Protein AF-A0AAV0RR86-F1 (afdb_monomer)

pLDDT: mean 81.02, std 12.97, range [41.09, 94.25]

Foldseek 3Di:
DAEDEPVCQLDPVSCVVQQAQEEEEADPPDDRPCVPRHHYDYHDFPPDPPTDCVVCVVVVVVRQVVQVVVVGGYYYYYNDPDDDD

Radius of gyration: 12.36 Å; Cα contacts (8 Å, |Δi|>4): 119; chains: 1; bounding box: 28×21×34 Å

Organism: NCBI:txid586396

InterPro domains:
  IPR000340 Dual specificity phosphatase, catalytic domain [PF00782] (2-85)
  IPR000387 Tyrosine-specific protein phosphatases domain [PS50056] (54-85)
  IPR020422 Dual specificity protein phosphatase domain [PS50054] (1-85)
  IPR029021 Protein-tyrosine phosphatase-like [G3DSA:3.90.190.10] (1-85)
  IPR029021 Protein-tyrosine phosphatase-like [SSF52799] (2-85)

Solvent-accessible surface area (backbone atoms only — not comparable to full-atom values): 5080 Å² total; per-residue (Å²): 114,43,82,46,46,62,69,50,77,70,29,68,67,60,31,53,75,64,47,37,40,31,40,40,36,48,30,69,90,67,75,77,88,52,68,90,76,34,50,75,45,76,39,72,53,74,98,47,95,85,54,72,62,69,79,49,45,62,56,52,49,53,52,48,51,52,33,47,76,72,77,31,22,32,37,38,31,36,76,59,93,77,75,82,131

Mean predicted aligned error: 6.12 Å

Nearest PDB structures (foldseek):
  4d3q-assembly1_B  TM=9.285E-01  e=9.088E-08  Homo sapiens
  4d3r-assembly1_A  TM=9.193E-01  e=9.713E-08  Homo sapiens
  3s4e-assembly1_A  TM=9.217E-01  e=3.669E-07  Homo sapiens
  2g6z-assembly1_B  TM=8.946E-01  e=5.596E-06  Homo sapiens
  2wgp-assembly1_A  TM=8.918E-01  e=1.018E-05  Homo sapiens

Structure (mmCIF, N/CA/C/O backbone):
data_AF-A0AAV0RR86-F1
#
_entry.id   AF-A0AAV0RR86-F1
#
loop_
_atom_site.group_PDB
_atom_site.id
_atom_site.type_symbol
_atom_site.label_atom_id
_atom_site.label_alt_id
_atom_site.label_comp_id
_atom_site.label_asym_id
_atom_site.label_entity_id
_atom_site.label_seq_id
_atom_site.pdbx_PDB_ins_code
_atom_site.Cartn_x
_atom_site.Cartn_y
_atom_site.Cartn_z
_atom_site.occupancy
_atom_site.B_iso_or_equiv
_atom_site.auth_seq_id
_atom_site.auth_comp_id
_atom_site.auth_asym_id
_atom_site.auth_atom_id
_atom_site.pdbx_PDB_model_num
ATOM 1 N N . MET A 1 1 ? -10.625 4.697 -1.923 1.00 68.88 1 MET A N 1
ATOM 2 C CA . MET A 1 1 ? -9.332 4.530 -2.621 1.00 68.88 1 MET A CA 1
ATOM 3 C C . MET A 1 1 ? -8.851 5.926 -2.915 1.00 68.88 1 MET A C 1
ATOM 5 O O . MET A 1 1 ? -9.646 6.708 -3.419 1.00 68.88 1 MET A O 1
ATOM 9 N N . PHE A 1 2 ? -7.619 6.237 -2.543 1.00 79.06 2 PHE A N 1
ATOM 10 C CA . PHE A 1 2 ? -7.043 7.566 -2.698 1.00 79.06 2 PHE A CA 1
ATOM 11 C C . PHE A 1 2 ? -5.735 7.436 -3.465 1.00 79.06 2 PHE A C 1
ATOM 13 O O . PHE A 1 2 ? -4.954 6.522 -3.194 1.00 79.06 2 PHE A O 1
ATOM 20 N N . LEU A 1 3 ? -5.515 8.336 -4.418 1.00 77.12 3 LEU A N 1
ATOM 21 C CA . LEU A 1 3 ? -4.230 8.494 -5.083 1.00 77.12 3 LEU A CA 1
ATOM 22 C C . LEU A 1 3 ? -3.466 9.588 -4.341 1.00 77.12 3 LEU A C 1
ATOM 24 O O . LEU A 1 3 ? -4.007 10.674 -4.130 1.00 77.12 3 LEU A O 1
ATOM 28 N N . GLY A 1 4 ? -2.242 9.303 -3.910 1.00 74.62 4 GLY A N 1
ATOM 29 C CA . GLY A 1 4 ? -1.443 10.275 -3.170 1.00 74.62 4 GLY A CA 1
ATOM 30 C C . GLY A 1 4 ? 0.025 10.250 -3.547 1.00 74.62 4 GLY A C 1
ATOM 31 O O . GLY A 1 4 ? 0.505 9.352 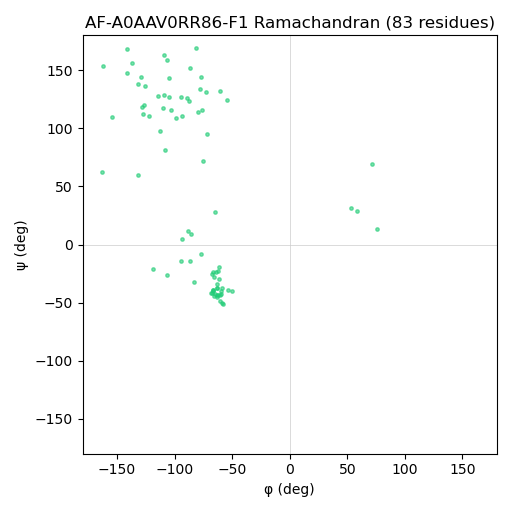-4.233 1.00 74.62 4 GLY A O 1
ATOM 32 N N . SER A 1 5 ? 0.741 11.270 -3.084 1.00 78.31 5 SER A N 1
ATOM 33 C CA . SER A 1 5 ? 2.188 11.364 -3.228 1.00 78.31 5 SER A CA 1
ATOM 34 C C . SER A 1 5 ? 2.909 10.538 -2.162 1.00 78.31 5 SER A C 1
ATOM 36 O O . SER A 1 5 ? 2.325 10.127 -1.154 1.00 78.31 5 SER A O 1
ATOM 38 N N . PHE A 1 6 ? 4.220 10.369 -2.337 1.00 79.75 6 PHE A N 1
ATOM 39 C CA . PHE A 1 6 ? 5.096 9.830 -1.297 1.00 79.75 6 PHE A CA 1
ATOM 40 C C . PHE A 1 6 ? 4.919 10.554 0.052 1.00 79.75 6 PHE A C 1
ATOM 42 O O . PHE A 1 6 ? 4.847 9.908 1.096 1.00 79.75 6 PHE A O 1
ATOM 49 N N . SER A 1 7 ? 4.761 11.882 0.042 1.00 82.69 7 SER A N 1
ATOM 50 C CA . SER A 1 7 ? 4.527 12.675 1.256 1.00 82.69 7 SER A CA 1
ATOM 51 C C . SER A 1 7 ? 3.213 12.315 1.954 1.00 82.69 7 SER A C 1
ATOM 53 O O . SER A 1 7 ? 3.176 12.260 3.180 1.00 82.69 7 SER A O 1
ATOM 55 N N . ALA A 1 8 ? 2.148 12.024 1.198 1.00 82.81 8 ALA A N 1
ATOM 56 C CA . ALA A 1 8 ? 0.880 11.566 1.769 1.00 82.81 8 ALA A CA 1
ATOM 57 C C . ALA A 1 8 ? 1.022 10.178 2.419 1.00 82.81 8 ALA A C 1
ATOM 59 O O . ALA A 1 8 ? 0.500 9.955 3.509 1.00 82.81 8 ALA A O 1
ATOM 60 N N . ALA A 1 9 ? 1.789 9.273 1.800 1.00 84.94 9 ALA A N 1
ATOM 61 C CA . ALA A 1 9 ? 2.077 7.943 2.349 1.00 84.94 9 ALA A CA 1
ATOM 62 C C . ALA A 1 9 ? 2.947 7.973 3.618 1.00 84.94 9 ALA A C 1
ATOM 64 O O . ALA A 1 9 ? 2.864 7.070 4.449 1.00 84.94 9 ALA A O 1
ATOM 65 N N . ASN A 1 10 ? 3.745 9.029 3.788 1.00 85.94 10 ASN A N 1
ATOM 66 C CA . ASN A 1 10 ? 4.589 9.259 4.963 1.00 85.94 10 ASN A CA 1
ATOM 67 C C . ASN A 1 10 ? 3.914 10.124 6.039 1.00 85.94 10 ASN A C 1
ATOM 69 O O . ASN A 1 10 ? 4.547 10.459 7.036 1.00 85.94 10 ASN A O 1
ATOM 73 N N . ASN A 1 11 ? 2.641 10.495 5.875 1.00 89.69 11 ASN A N 1
ATOM 74 C CA . ASN A 1 11 ? 1.929 11.320 6.845 1.00 89.69 11 ASN A CA 1
ATOM 75 C C . ASN A 1 11 ? 0.808 10.523 7.519 1.00 89.69 11 ASN A C 1
ATOM 77 O O . ASN A 1 11 ? -0.307 10.407 7.006 1.00 89.69 11 ASN A O 1
ATOM 81 N N . LYS A 1 12 ? 1.098 10.002 8.717 1.00 91.50 12 LYS A N 1
ATOM 82 C CA . LYS A 1 12 ? 0.151 9.214 9.523 1.00 91.50 12 LYS A CA 1
ATOM 83 C C . LYS A 1 12 ? -1.179 9.931 9.766 1.00 91.50 12 LYS A C 1
ATOM 85 O O . LYS A 1 12 ? -2.226 9.288 9.720 1.00 91.50 12 LYS A O 1
ATOM 90 N N . SER A 1 13 ? -1.157 11.240 10.012 1.00 91.38 13 SER A N 1
ATOM 91 C CA . SER A 1 13 ? -2.372 12.021 10.270 1.00 91.38 13 SER A CA 1
ATOM 92 C C . SER A 1 13 ? -3.252 12.115 9.028 1.00 91.38 13 SER A C 1
ATOM 94 O O . SER A 1 13 ? -4.460 11.926 9.135 1.00 91.38 13 SER A O 1
ATOM 96 N N . VAL A 1 14 ? -2.652 12.331 7.851 1.00 89.69 14 VAL A N 1
ATOM 97 C CA . VAL A 1 14 ? -3.366 12.339 6.562 1.00 89.69 14 VAL A CA 1
ATOM 98 C C . VAL A 1 14 ? -3.938 10.960 6.246 1.00 89.69 14 VAL A C 1
ATOM 100 O O . VAL A 1 14 ? -5.086 10.855 5.822 1.00 89.69 14 VAL A O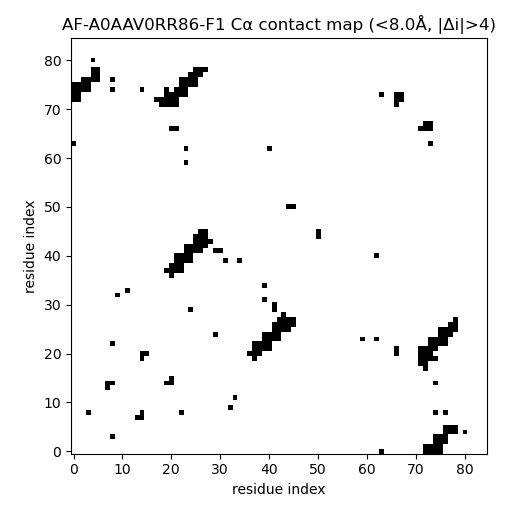 1
ATOM 103 N N . LEU A 1 15 ? -3.180 9.889 6.488 1.00 90.62 15 LEU A N 1
ATOM 104 C CA . LEU A 1 15 ? -3.675 8.523 6.310 1.00 90.62 15 LEU A CA 1
ATOM 105 C C . LEU A 1 15 ? -4.900 8.255 7.193 1.00 90.62 15 LEU A C 1
ATOM 107 O O . LEU A 1 15 ? -5.941 7.833 6.690 1.00 90.62 15 LEU A O 1
ATOM 111 N N . LYS A 1 16 ? -4.814 8.558 8.493 1.00 91.06 16 LYS A N 1
ATOM 112 C CA . LYS A 1 16 ? -5.925 8.330 9.429 1.00 91.06 16 LYS A CA 1
ATOM 113 C C . LYS A 1 16 ? -7.133 9.219 9.136 1.00 91.06 16 LYS A C 1
ATOM 115 O O . LYS A 1 16 ? -8.254 8.723 9.187 1.00 91.06 16 LYS A O 1
ATOM 120 N N . SER A 1 17 ? -6.933 10.491 8.783 1.00 90.8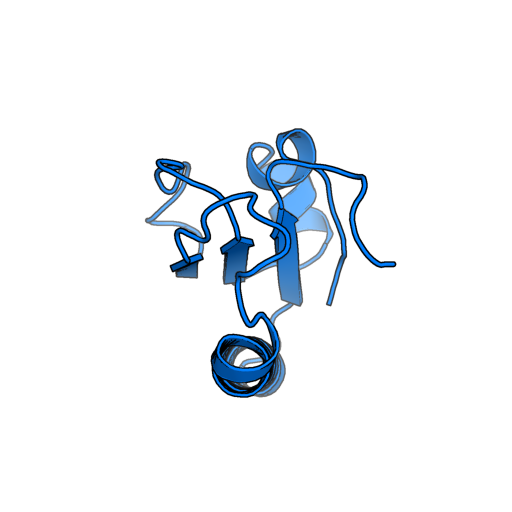8 17 SER A N 1
ATOM 121 C CA . SER A 1 17 ? -8.044 11.399 8.459 1.00 90.88 17 SER A CA 1
ATOM 122 C C . SER A 1 17 ? -8.799 10.989 7.193 1.00 90.88 17 SER A C 1
ATOM 124 O O . SER A 1 17 ? -10.000 11.217 7.100 1.00 90.88 17 SER A O 1
ATOM 126 N N . ASN A 1 18 ? -8.125 10.319 6.254 1.00 87.75 18 ASN A N 1
ATOM 127 C CA . ASN A 1 18 ? -8.741 9.735 5.060 1.00 87.75 18 ASN A CA 1
ATOM 128 C C . ASN A 1 18 ? -9.256 8.302 5.284 1.00 87.75 18 ASN A C 1
ATOM 130 O O . ASN A 1 18 ? -9.584 7.606 4.321 1.00 87.75 18 ASN A O 1
ATOM 134 N N . ASN A 1 19 ? -9.314 7.831 6.536 1.00 89.88 19 ASN A N 1
ATOM 135 C CA . ASN A 1 19 ? -9.702 6.465 6.891 1.00 89.88 19 ASN A CA 1
ATOM 136 C C . ASN A 1 19 ? -8.876 5.393 6.145 1.00 89.88 19 ASN A C 1
ATOM 138 O O . ASN A 1 19 ? -9.371 4.315 5.805 1.00 89.88 19 ASN A O 1
ATOM 142 N N . ALA A 1 20 ? -7.612 5.694 5.832 1.00 91.50 20 ALA A N 1
ATOM 143 C CA . ALA A 1 20 ? -6.711 4.734 5.221 1.00 91.50 20 ALA A CA 1
ATOM 144 C C . ALA A 1 20 ? -6.300 3.690 6.262 1.00 91.50 20 ALA A C 1
ATOM 146 O O . ALA A 1 20 ? -5.884 4.011 7.370 1.00 91.50 20 ALA A O 1
ATOM 147 N N . THR A 1 21 ? -6.409 2.427 5.877 1.00 94.25 21 THR A N 1
ATOM 148 C CA . THR A 1 21 ? -5.999 1.260 6.677 1.00 94.25 21 THR A CA 1
ATOM 149 C C . THR A 1 21 ? -4.910 0.464 5.965 1.00 94.25 21 THR A C 1
ATOM 151 O O . THR A 1 21 ? -4.164 -0.283 6.592 1.00 94.25 21 THR A O 1
ATOM 154 N N . HIS A 1 22 ? -4.810 0.641 4.647 1.00 94.25 22 HIS A N 1
ATOM 155 C CA . HIS A 1 22 ? -3.885 -0.058 3.775 1.00 94.25 22 HIS A CA 1
ATOM 156 C C . HIS A 1 22 ? -3.111 0.946 2.913 1.00 94.25 22 HIS A C 1
ATOM 158 O O . HIS A 1 22 ? -3.669 1.950 2.456 1.00 94.25 22 HIS A O 1
ATOM 164 N N . VAL A 1 23 ? -1.839 0.655 2.650 1.00 92.19 23 VAL A 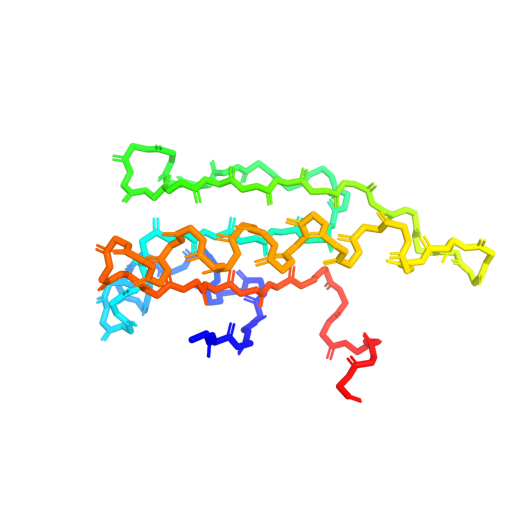N 1
ATOM 165 C CA . VAL A 1 23 ? -0.961 1.455 1.788 1.00 92.19 23 VAL A CA 1
ATOM 166 C C . VAL A 1 23 ? -0.349 0.548 0.722 1.00 92.19 23 VAL A 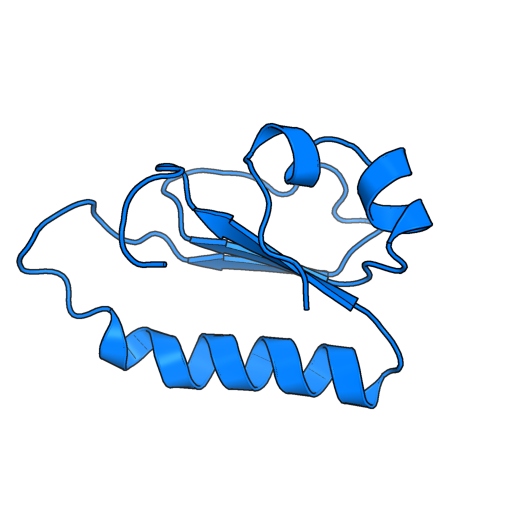C 1
ATOM 168 O O . VAL A 1 23 ? 0.333 -0.428 1.034 1.00 92.19 23 VAL A O 1
ATOM 171 N N . LEU A 1 24 ? -0.620 0.860 -0.543 1.00 90.69 24 LEU A N 1
ATOM 172 C CA . LEU A 1 24 ? -0.042 0.200 -1.708 1.00 90.69 24 LEU A CA 1
ATOM 173 C C . LEU A 1 24 ? 1.040 1.104 -2.302 1.00 90.69 24 LEU A C 1
ATOM 175 O O . LEU A 1 24 ? 0.752 2.197 -2.795 1.00 90.69 24 LEU A O 1
ATOM 179 N N . THR A 1 25 ? 2.273 0.619 -2.269 1.00 87.50 25 THR A N 1
ATOM 180 C CA . THR A 1 25 ? 3.457 1.312 -2.766 1.00 87.50 25 THR A CA 1
ATOM 181 C C . THR A 1 25 ? 3.958 0.607 -4.017 1.00 87.50 25 THR A C 1
ATOM 183 O O . THR A 1 25 ? 4.348 -0.558 -3.957 1.00 87.50 25 THR A O 1
ATOM 186 N N . ILE A 1 26 ? 3.956 1.311 -5.147 1.00 83.00 26 ILE A N 1
ATOM 187 C CA . ILE A 1 26 ? 4.518 0.834 -6.418 1.00 83.00 26 ILE A CA 1
ATOM 188 C C . ILE A 1 26 ? 5.804 1.628 -6.661 1.00 83.00 26 ILE A C 1
ATOM 190 O O . ILE A 1 26 ? 5.795 2.677 -7.298 1.00 83.00 26 ILE A O 1
ATOM 194 N N . ALA A 1 27 ? 6.889 1.213 -6.021 1.00 77.31 27 ALA A N 1
ATOM 195 C CA . ALA A 1 27 ? 8.158 1.931 -6.013 1.00 77.31 27 ALA A CA 1
ATOM 196 C C . ALA A 1 27 ? 9.287 1.001 -5.575 1.00 77.31 27 ALA A C 1
ATOM 198 O O . ALA A 1 27 ? 9.066 0.073 -4.796 1.00 77.31 27 ALA A O 1
ATOM 199 N N . ASN A 1 28 ? 10.504 1.298 -6.019 1.00 73.06 28 ASN A N 1
ATOM 200 C CA . ASN A 1 28 ? 11.682 0.551 -5.598 1.00 73.06 28 ASN A CA 1
ATOM 201 C C . ASN A 1 28 ? 12.122 0.977 -4.192 1.00 73.06 28 ASN A C 1
ATOM 203 O O . ASN A 1 28 ? 12.215 2.172 -3.904 1.00 73.06 28 ASN A O 1
ATOM 207 N N . SER A 1 29 ? 12.415 -0.007 -3.338 1.00 67.62 29 SER A N 1
ATOM 208 C CA . SER A 1 29 ? 13.110 0.176 -2.056 1.00 67.62 29 SER A CA 1
ATOM 209 C C . SER A 1 29 ? 12.444 1.122 -1.044 1.00 67.62 29 SER A C 1
ATOM 211 O O . SER A 1 29 ? 13.129 1.724 -0.216 1.00 67.62 29 SER A O 1
ATOM 213 N N . LEU A 1 30 ? 11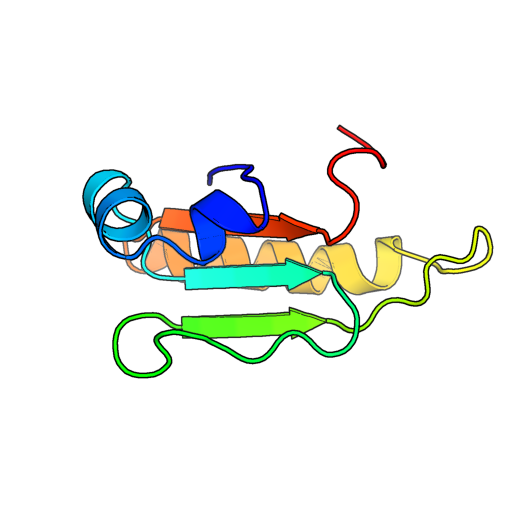.113 1.259 -1.066 1.00 75.56 30 LEU A N 1
ATOM 214 C CA . LEU A 1 30 ? 10.387 2.026 -0.050 1.00 75.56 30 LEU A CA 1
ATOM 215 C C . LEU A 1 30 ? 9.896 1.120 1.082 1.00 75.56 30 LEU A C 1
ATOM 217 O O . LEU A 1 30 ? 8.986 0.311 0.905 1.00 75.56 30 LEU A O 1
ATOM 221 N N . ALA A 1 31 ? 10.489 1.285 2.264 1.00 79.25 31 ALA A N 1
ATOM 222 C CA . ALA A 1 31 ? 10.079 0.563 3.460 1.00 79.25 31 ALA A CA 1
ATOM 223 C C . ALA A 1 31 ? 8.783 1.147 4.066 1.00 79.25 31 ALA A C 1
ATOM 225 O O . ALA A 1 31 ? 8.601 2.368 4.078 1.00 79.25 31 ALA A O 1
ATOM 226 N N . PRO A 1 32 ? 7.894 0.302 4.620 1.00 84.69 32 PRO A N 1
ATOM 227 C CA . PRO A 1 32 ? 6.759 0.744 5.424 1.00 84.69 32 PRO A CA 1
ATOM 228 C C . PRO A 1 32 ? 7.179 1.643 6.590 1.00 84.69 32 PRO A C 1
ATOM 230 O O . PRO A 1 32 ? 7.975 1.246 7.437 1.00 84.69 32 PRO A O 1
ATOM 233 N N . VAL A 1 33 ? 6.599 2.839 6.661 1.00 87.38 33 VAL A N 1
ATOM 234 C CA . VAL A 1 33 ? 6.950 3.846 7.679 1.00 87.38 33 VAL A CA 1
ATOM 235 C C . VAL A 1 33 ? 6.208 3.595 8.996 1.00 87.38 33 VAL A C 1
ATOM 237 O O . VAL A 1 33 ? 6.738 3.856 10.073 1.00 87.38 33 VAL A O 1
ATOM 240 N N . TYR A 1 34 ? 4.987 3.052 8.927 1.00 91.06 34 TYR A N 1
ATOM 241 C CA . TYR A 1 34 ? 4.137 2.779 10.092 1.00 91.06 34 TYR A CA 1
ATOM 242 C C . TYR A 1 34 ? 3.561 1.349 10.059 1.00 91.06 34 TYR A C 1
ATOM 244 O O . TYR A 1 34 ? 2.338 1.179 10.048 1.00 91.06 34 TYR A O 1
ATOM 252 N N . PRO A 1 35 ? 4.406 0.300 10.042 1.00 88.81 35 PRO A N 1
ATOM 253 C CA . PRO A 1 35 ? 3.971 -1.089 9.842 1.00 88.81 35 PRO A CA 1
ATOM 254 C C . PRO A 1 35 ? 3.008 -1.613 10.921 1.00 88.81 35 PRO A C 1
ATOM 256 O O . PRO A 1 35 ? 2.292 -2.576 10.679 1.00 88.81 35 PRO A O 1
ATOM 259 N N . ASN A 1 36 ? 2.968 -0.973 12.094 1.00 92.62 36 ASN A N 1
ATOM 260 C CA . ASN A 1 36 ? 2.061 -1.333 13.187 1.00 92.62 36 ASN A CA 1
ATOM 261 C C . ASN A 1 36 ? 0.680 -0.657 13.090 1.00 92.62 36 ASN A C 1
ATOM 263 O O . ASN A 1 36 ? -0.234 -1.043 13.811 1.00 92.62 36 ASN A O 1
ATOM 267 N N . ASP A 1 37 ? 0.525 0.369 12.247 1.00 92.25 37 ASP A N 1
ATOM 268 C CA . ASP A 1 37 ? -0.727 1.125 12.108 1.00 92.25 37 ASP A CA 1
ATOM 269 C C . ASP A 1 37 ? -1.478 0.808 10.808 1.00 92.25 37 ASP A C 1
ATOM 271 O O . ASP A 1 37 ? -2.696 0.982 10.760 1.00 92.25 37 ASP A O 1
ATOM 275 N N . PHE A 1 38 ? -0.776 0.379 9.755 1.00 93.44 38 PHE A N 1
ATOM 276 C CA . PHE A 1 38 ? -1.372 0.109 8.446 1.00 93.44 38 PHE A CA 1
ATOM 277 C C . PHE A 1 38 ? -0.829 -1.179 7.840 1.00 93.44 38 PHE A C 1
ATOM 279 O O . PHE A 1 38 ? 0.296 -1.598 8.109 1.00 93.44 38 PHE A O 1
ATOM 286 N N . VAL A 1 39 ? -1.617 -1.770 6.947 1.00 93.19 39 VAL A N 1
ATOM 287 C CA . VAL A 1 39 ? -1.199 -2.921 6.148 1.00 93.19 39 VAL A CA 1
ATOM 288 C C . VAL A 1 39 ? -0.516 -2.423 4.880 1.00 93.19 39 VAL A C 1
ATOM 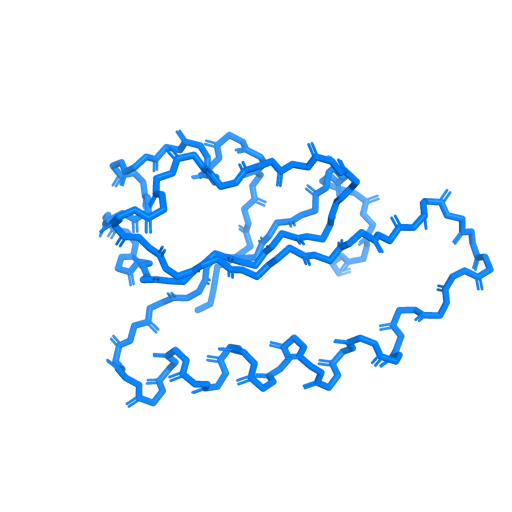290 O O . VAL A 1 39 ? -1.113 -1.689 4.094 1.00 93.19 39 VAL A O 1
ATOM 293 N N . TYR A 1 40 ? 0.725 -2.843 4.652 1.00 91.81 40 TYR A N 1
ATOM 294 C CA . TYR A 1 40 ? 1.500 -2.412 3.493 1.00 91.81 40 TYR A CA 1
ATOM 295 C C . TYR A 1 40 ? 1.591 -3.498 2.428 1.00 91.81 40 TYR A C 1
ATOM 297 O O . TYR A 1 40 ? 1.757 -4.684 2.720 1.00 91.81 40 TYR A O 1
ATOM 305 N N . LYS A 1 41 ? 1.553 -3.062 1.173 1.00 90.19 41 LYS A N 1
ATOM 306 C CA . LYS A 1 41 ? 1.916 -3.865 0.011 1.00 90.19 41 LYS A CA 1
ATOM 307 C C . LYS A 1 41 ? 2.931 -3.075 -0.798 1.00 90.19 41 LYS A C 1
ATOM 309 O O . LYS A 1 41 ? 2.585 -2.045 -1.363 1.00 90.19 41 LYS A O 1
ATOM 314 N N . VAL A 1 42 ? 4.169 -3.557 -0.847 1.00 87.44 42 VAL A N 1
ATOM 315 C CA . VAL A 1 42 ? 5.231 -2.940 -1.648 1.00 87.44 42 VAL A CA 1
ATOM 316 C C . VAL A 1 42 ? 5.471 -3.796 -2.884 1.00 87.44 42 VAL A C 1
ATOM 318 O O . VAL A 1 42 ? 5.645 -5.019 -2.801 1.00 87.44 42 VAL A O 1
ATOM 321 N N . ARG A 1 43 ? 5.420 -3.152 -4.045 1.00 84.44 43 ARG A N 1
ATOM 322 C CA . ARG A 1 43 ? 5.746 -3.742 -5.335 1.00 84.44 43 ARG A CA 1
ATOM 323 C C . ARG A 1 43 ? 6.862 -2.937 -5.962 1.00 84.44 43 ARG A C 1
ATOM 325 O O . ARG A 1 43 ? 6.676 -1.788 -6.351 1.00 84.44 43 ARG A O 1
ATOM 332 N N . GLU A 1 44 ? 8.015 -3.581 -6.030 1.00 79.50 44 GLU A N 1
ATOM 333 C CA . GLU A 1 44 ? 9.174 -3.069 -6.735 1.00 79.50 44 GLU A CA 1
ATOM 334 C C . GLU A 1 44 ? 8.933 -3.282 -8.221 1.00 79.50 44 GLU A C 1
ATOM 336 O O . GLU A 1 44 ? 8.754 -4.406 -8.693 1.00 79.50 44 GLU A O 1
ATOM 341 N N . VAL A 1 45 ? 8.839 -2.174 -8.939 1.00 74.19 45 VAL A N 1
ATOM 342 C CA . VAL A 1 45 ? 8.595 -2.148 -10.371 1.00 74.19 45 VAL A CA 1
ATOM 343 C C . VAL A 1 45 ? 9.688 -1.267 -10.941 1.00 74.19 45 VAL A C 1
ATOM 345 O O . VAL A 1 45 ? 9.792 -0.093 -10.587 1.00 74.19 45 VAL A O 1
ATOM 348 N N . ALA A 1 46 ? 10.525 -1.848 -11.797 1.00 67.62 46 ALA A N 1
ATOM 349 C CA . ALA A 1 46 ? 11.541 -1.084 -12.494 1.00 67.62 46 ALA A CA 1
ATOM 350 C C . ALA A 1 46 ? 10.860 -0.004 -13.346 1.00 67.62 46 ALA A C 1
ATOM 352 O O . ALA A 1 46 ? 9.904 -0.292 -14.066 1.00 67.62 46 ALA A O 1
ATOM 353 N N . ASP A 1 47 ? 11.352 1.233 -13.263 1.00 66.62 47 ASP A N 1
ATOM 354 C CA . ASP A 1 47 ? 10.884 2.339 -14.100 1.00 66.62 47 ASP A CA 1
ATOM 355 C C . ASP A 1 47 ? 11.448 2.176 -15.515 1.00 66.62 47 ASP A C 1
ATOM 357 O O . ASP A 1 47 ? 12.420 2.811 -15.922 1.00 66.62 47 ASP A O 1
ATOM 361 N N . ARG A 1 48 ? 10.916 1.184 -16.226 1.00 66.56 48 ARG A N 1
ATOM 362 C CA . ARG A 1 48 ? 11.294 0.837 -17.589 1.00 66.56 48 ARG A CA 1
ATOM 363 C C . ARG A 1 48 ? 10.030 0.681 -18.417 1.00 66.56 48 ARG A C 1
ATOM 365 O O . ARG A 1 48 ? 9.056 0.070 -17.977 1.00 66.56 48 ARG A O 1
ATOM 372 N N . GLU A 1 49 ? 10.056 1.192 -19.641 1.00 61.25 49 GLU A N 1
ATOM 373 C CA . GLU A 1 49 ? 8.912 1.132 -20.560 1.00 61.25 49 GLU A CA 1
ATOM 374 C C . GLU A 1 49 ? 8.517 -0.309 -20.935 1.00 61.25 49 GLU A C 1
ATOM 376 O O . GLU A 1 49 ? 7.363 -0.570 -21.271 1.00 61.25 49 GLU A O 1
ATOM 381 N N . ASP A 1 50 ? 9.455 -1.254 -20.807 1.00 65.62 50 ASP A N 1
ATOM 382 C CA . ASP A 1 50 ? 9.267 -2.694 -21.025 1.00 65.62 50 ASP A CA 1
ATOM 383 C C . ASP A 1 50 ? 8.541 -3.405 -19.866 1.00 65.62 50 ASP A C 1
ATOM 385 O O . ASP A 1 50 ? 8.152 -4.571 -19.990 1.00 65.62 50 ASP A O 1
ATOM 389 N N . THR A 1 51 ? 8.315 -2.723 -18.739 1.00 67.38 51 THR A N 1
ATOM 390 C CA . THR A 1 51 ? 7.729 -3.355 -17.561 1.00 67.38 51 THR A CA 1
ATOM 391 C C . THR A 1 51 ? 6.217 -3.483 -17.703 1.00 67.38 51 THR A C 1
ATOM 393 O O . THR A 1 51 ? 5.458 -2.508 -17.722 1.00 67.38 51 THR A O 1
ATOM 396 N N . ASN A 1 52 ? 5.749 -4.730 -17.774 1.00 69.44 52 ASN A N 1
ATOM 397 C CA . ASN A 1 52 ? 4.331 -5.033 -17.881 1.00 69.44 52 ASN A CA 1
ATOM 398 C C . ASN A 1 52 ? 3.609 -4.759 -16.551 1.00 69.44 52 ASN A C 1
ATOM 400 O O . ASN A 1 52 ? 3.538 -5.622 -15.681 1.00 69.44 52 ASN A O 1
ATOM 404 N N . LEU A 1 53 ? 3.026 -3.568 -16.406 1.00 70.81 53 LEU A N 1
ATOM 405 C CA . LEU A 1 53 ? 2.216 -3.205 -15.236 1.00 70.81 53 LEU A CA 1
ATOM 406 C C . LEU A 1 53 ? 0.915 -4.011 -15.119 1.00 70.81 53 LEU A C 1
ATOM 408 O O . LEU A 1 53 ? 0.382 -4.150 -14.018 1.00 70.81 53 LEU A O 1
ATOM 412 N N . ARG A 1 54 ? 0.395 -4.559 -16.230 1.00 73.19 54 ARG A N 1
ATOM 413 C CA . ARG A 1 54 ? -0.887 -5.287 -16.229 1.00 73.19 54 ARG A CA 1
ATOM 414 C C . ARG A 1 54 ? -0.828 -6.536 -15.360 1.00 73.19 54 ARG A C 1
ATOM 416 O O . ARG A 1 54 ? -1.811 -6.839 -14.702 1.00 73.19 54 ARG A O 1
ATOM 423 N N . GLN A 1 55 ? 0.324 -7.204 -15.290 1.00 77.81 55 GLN A N 1
ATOM 424 C CA . GLN A 1 55 ? 0.488 -8.401 -14.458 1.00 77.81 55 GLN A CA 1
ATOM 425 C C . GLN A 1 55 ? 0.335 -8.114 -12.953 1.00 77.81 55 GLN A C 1
ATOM 427 O O . GLN A 1 55 ? 0.003 -9.006 -12.181 1.00 77.81 55 GLN A O 1
ATOM 432 N N . TYR A 1 56 ? 0.561 -6.866 -12.531 1.00 79.31 56 TYR A N 1
ATOM 433 C CA . TYR A 1 56 ? 0.412 -6.442 -11.138 1.00 79.31 56 TYR A CA 1
ATOM 434 C C . TYR A 1 56 ? -0.961 -5.836 -10.856 1.00 79.31 56 TYR A C 1
ATOM 436 O O . TYR A 1 56 ? -1.325 -5.673 -9.691 1.00 79.31 56 TYR A O 1
ATOM 444 N N . LEU A 1 57 ? -1.728 -5.500 -11.897 1.00 79.25 57 LEU A N 1
ATOM 445 C CA . LEU A 1 57 ? -3.012 -4.828 -11.753 1.00 79.25 57 LEU A CA 1
ATOM 446 C C . LEU A 1 57 ? -4.006 -5.703 -10.987 1.00 79.25 57 LEU A C 1
ATOM 448 O O . LEU A 1 57 ? -4.612 -5.221 -10.035 1.00 79.25 57 LEU A O 1
ATOM 452 N N . ASP A 1 58 ? -4.094 -6.989 -11.324 1.00 85.06 58 ASP A N 1
ATOM 453 C CA . ASP A 1 58 ? -4.981 -7.933 -10.635 1.00 85.06 58 ASP A CA 1
ATOM 454 C C . ASP A 1 58 ? -4.640 -8.043 -9.148 1.00 85.06 58 ASP A C 1
ATOM 456 O O . ASP A 1 58 ? -5.514 -8.073 -8.281 1.00 85.06 58 ASP A O 1
ATOM 460 N N . GLU A 1 59 ? -3.352 -8.053 -8.816 1.00 86.12 59 GLU A N 1
ATOM 461 C CA . GLU A 1 59 ? -2.912 -8.087 -7.428 1.00 86.12 59 GLU A CA 1
ATOM 462 C C . GLU A 1 59 ? -3.232 -6.782 -6.682 1.00 86.12 59 GLU A C 1
ATOM 464 O O . GLU A 1 59 ? -3.694 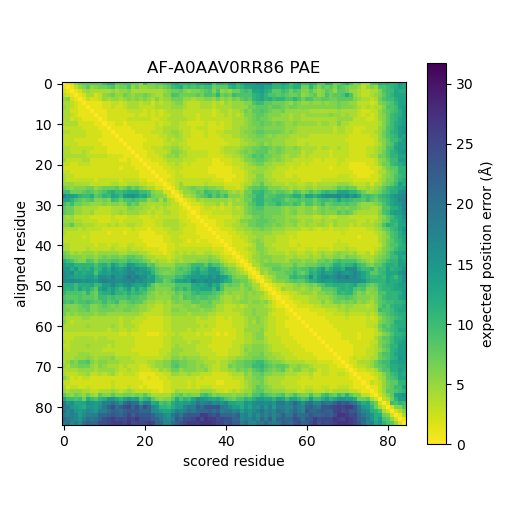-6.818 -5.537 1.00 86.12 59 GLU A O 1
ATOM 469 N N . CYS A 1 60 ? -3.020 -5.634 -7.327 1.00 86.31 60 CYS A N 1
ATOM 470 C CA . CYS A 1 60 ? -3.342 -4.323 -6.767 1.00 86.31 60 CYS A CA 1
ATOM 471 C C . CYS A 1 60 ? -4.851 -4.177 -6.530 1.00 86.31 60 CYS A C 1
ATOM 473 O O . CYS A 1 60 ? -5.262 -3.725 -5.461 1.00 86.31 60 CYS A O 1
ATOM 475 N N . ILE A 1 61 ? -5.675 -4.611 -7.488 1.00 88.19 61 ILE A N 1
ATOM 476 C CA . ILE A 1 61 ? -7.139 -4.630 -7.372 1.00 88.19 61 ILE A CA 1
ATOM 477 C C . ILE A 1 61 ? -7.554 -5.514 -6.198 1.00 88.19 61 ILE A C 1
ATOM 479 O O . ILE A 1 61 ? -8.289 -5.060 -5.324 1.00 88.19 61 ILE A O 1
ATOM 483 N N . ASN A 1 62 ? -7.015 -6.731 -6.105 1.00 91.38 62 ASN A N 1
ATOM 484 C CA . ASN A 1 62 ? -7.309 -7.638 -4.996 1.00 91.38 62 ASN A CA 1
ATOM 485 C C . ASN A 1 62 ? -6.941 -7.041 -3.628 1.00 91.38 62 ASN A C 1
ATOM 487 O O . ASN A 1 62 ? -7.659 -7.242 -2.646 1.00 91.38 62 ASN A O 1
ATOM 491 N N . PHE A 1 63 ? -5.834 -6.302 -3.539 1.00 91.38 63 PHE A N 1
ATOM 492 C CA . PHE A 1 63 ? -5.443 -5.604 -2.314 1.00 91.38 63 PHE A CA 1
ATOM 493 C C . PHE A 1 63 ? -6.428 -4.484 -1.949 1.00 91.38 63 PHE A C 1
ATOM 495 O O . PHE A 1 63 ? -6.857 -4.388 -0.796 1.00 91.38 63 PHE A O 1
ATOM 502 N N . VAL A 1 64 ? -6.837 -3.681 -2.935 1.00 90.19 64 VAL A N 1
ATOM 503 C CA . VAL A 1 64 ? -7.838 -2.620 -2.754 1.00 90.19 64 VAL A CA 1
ATOM 504 C C . VAL A 1 64 ? -9.188 -3.193 -2.326 1.00 90.19 64 VAL A C 1
ATOM 506 O O . VAL A 1 64 ? -9.815 -2.666 -1.404 1.00 90.19 64 VAL A O 1
ATOM 509 N N . ASP A 1 65 ? -9.623 -4.284 -2.946 1.00 91.81 65 ASP A N 1
ATOM 510 C CA . ASP A 1 65 ? -10.900 -4.922 -2.640 1.00 91.81 65 ASP A CA 1
ATOM 511 C C . ASP A 1 65 ? -10.926 -5.527 -1.240 1.00 91.81 65 ASP A C 1
ATOM 513 O O . ASP A 1 65 ? -11.930 -5.390 -0.539 1.00 91.81 65 ASP A O 1
ATOM 517 N N . LYS A 1 66 ? -9.827 -6.138 -0.784 1.00 92.19 66 LYS A N 1
ATOM 518 C CA . LYS A 1 66 ? -9.719 -6.623 0.600 1.00 92.19 66 LYS A CA 1
ATOM 519 C C . LYS A 1 66 ? -9.914 -5.487 1.596 1.00 92.19 66 LYS A C 1
ATOM 521 O O . LYS A 1 66 ? -10.767 -5.591 2.472 1.00 92.19 66 LYS A O 1
ATOM 526 N N . ALA A 1 67 ? -9.191 -4.385 1.432 1.00 90.94 67 ALA A N 1
ATOM 527 C CA . ALA A 1 67 ? -9.316 -3.243 2.330 1.00 90.94 67 ALA A CA 1
ATOM 528 C C . ALA A 1 67 ? -10.741 -2.672 2.358 1.00 90.94 67 ALA A C 1
ATOM 530 O O . ALA A 1 67 ? -11.281 -2.418 3.435 1.00 90.94 67 ALA A O 1
ATOM 531 N N . LYS A 1 68 ? -11.380 -2.551 1.185 1.00 89.31 68 LYS A N 1
ATOM 532 C CA . LYS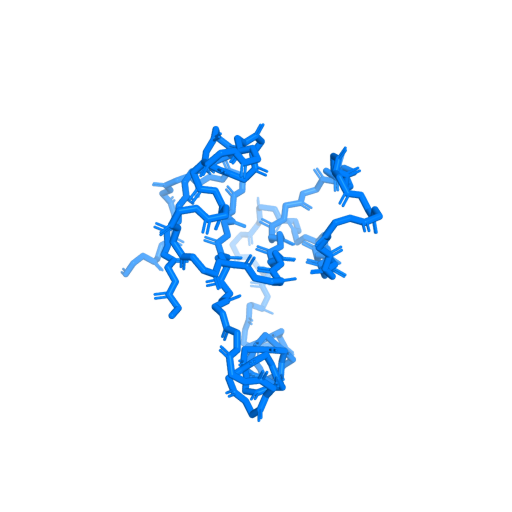 A 1 68 ? -12.778 -2.110 1.075 1.00 89.31 68 LYS A CA 1
ATOM 533 C C . LYS A 1 68 ? -13.740 -3.049 1.802 1.00 89.31 68 LYS A C 1
ATOM 535 O O . LYS A 1 68 ? -14.617 -2.568 2.514 1.00 89.31 68 LYS A O 1
ATOM 540 N N . ARG A 1 69 ? -13.578 -4.371 1.665 1.00 91.50 69 ARG A N 1
ATOM 541 C CA . ARG A 1 69 ? -14.411 -5.368 2.372 1.00 91.50 69 ARG A CA 1
ATOM 542 C C . ARG A 1 69 ? -14.282 -5.269 3.892 1.00 91.50 69 ARG A C 1
ATOM 544 O O . ARG A 1 69 ? -15.245 -5.546 4.592 1.00 91.50 69 ARG A O 1
ATOM 551 N N . HIS A 1 70 ? -13.126 -4.836 4.390 1.00 88.69 70 HIS A N 1
ATOM 552 C CA . HIS A 1 70 ? -12.896 -4.570 5.812 1.00 88.69 70 HIS A CA 1
ATOM 553 C C . HIS A 1 70 ? -13.324 -3.155 6.256 1.00 88.69 70 HIS A C 1
ATOM 555 O O . HIS A 1 70 ? -13.033 -2.759 7.381 1.00 88.69 70 HIS A O 1
ATOM 561 N N . GLY A 1 71 ? -14.006 -2.382 5.400 1.00 88.25 71 GLY A N 1
ATOM 562 C CA . GLY A 1 71 ? -14.489 -1.032 5.719 1.00 88.25 71 GLY A CA 1
ATOM 563 C C . GLY A 1 71 ? -13.403 0.049 5.723 1.00 88.25 71 GLY A C 1
ATOM 564 O O . GLY A 1 71 ? -13.630 1.154 6.214 1.00 88.25 71 GLY A O 1
ATOM 565 N N . GLY A 1 72 ? -12.219 -0.255 5.190 1.00 90.56 72 GLY A N 1
ATOM 566 C CA . GLY A 1 72 ? -11.060 0.626 5.205 1.00 90.56 72 GLY A CA 1
ATOM 567 C C . GLY A 1 72 ? -10.735 1.259 3.850 1.00 90.56 72 GLY A C 1
ATOM 568 O O . GLY A 1 72 ? -11.101 0.770 2.780 1.00 90.56 72 GLY A O 1
ATOM 569 N N . GLY A 1 73 ? -9.994 2.364 3.891 1.00 91.44 73 GLY A N 1
ATOM 570 C CA . GLY A 1 73 ? -9.417 3.012 2.717 1.00 91.44 73 GLY A CA 1
ATOM 571 C C . GLY A 1 73 ? -8.054 2.435 2.328 1.00 91.44 73 GLY A C 1
ATOM 572 O O . GLY A 1 73 ? -7.291 1.978 3.181 1.00 91.44 73 GLY A O 1
ATOM 573 N N . VAL A 1 74 ? -7.731 2.520 1.034 1.00 92.38 74 VAL A N 1
ATOM 574 C CA . VAL A 1 74 ? -6.383 2.257 0.504 1.00 92.38 74 VAL A CA 1
ATOM 575 C C . VAL A 1 74 ? -5.810 3.536 -0.066 1.00 92.38 74 VAL A C 1
ATOM 577 O O . VAL A 1 74 ? -6.463 4.161 -0.911 1.00 92.38 74 VAL A O 1
ATOM 580 N N . LEU A 1 75 ? -4.604 3.888 0.374 1.00 90.62 75 LEU A N 1
ATOM 581 C CA . LEU A 1 75 ? -3.757 4.850 -0.317 1.00 90.62 75 LEU A CA 1
ATOM 582 C C . LEU A 1 75 ? -2.899 4.103 -1.337 1.00 90.62 75 LEU A C 1
ATOM 584 O O . LEU A 1 75 ? -2.193 3.165 -0.974 1.00 90.62 75 LEU A O 1
ATOM 588 N N . VAL A 1 76 ? -2.937 4.537 -2.591 1.00 87.56 76 VAL A N 1
ATOM 589 C CA . VAL A 1 76 ? -2.027 4.066 -3.637 1.00 87.56 76 VAL A CA 1
ATOM 590 C C . VAL A 1 76 ? -1.065 5.195 -3.976 1.00 87.56 76 VAL A C 1
ATOM 592 O O . VAL A 1 76 ? -1.504 6.318 -4.232 1.00 87.56 76 VAL A O 1
ATOM 595 N N . HIS A 1 77 ? 0.236 4.908 -3.975 1.00 83.31 77 HIS A N 1
ATOM 596 C CA . HIS A 1 77 ? 1.247 5.852 -4.443 1.00 83.31 77 HIS A CA 1
ATOM 597 C C . HIS A 1 77 ? 2.368 5.146 -5.213 1.00 83.31 77 HIS A C 1
ATOM 599 O O . HIS A 1 77 ? 2.740 4.008 -4.921 1.00 83.31 77 HIS A O 1
ATOM 605 N N . CYS A 1 78 ? 2.914 5.857 -6.193 1.00 75.69 78 CYS A N 1
ATOM 606 C CA . CYS A 1 78 ? 4.115 5.483 -6.932 1.00 75.69 78 CYS A CA 1
ATOM 607 C C . CYS A 1 78 ? 5.269 6.418 -6.527 1.00 75.69 78 CYS A C 1
ATOM 609 O O . CYS A 1 78 ? 5.028 7.474 -5.932 1.00 75.69 78 CYS A O 1
ATOM 611 N N . PHE A 1 79 ? 6.517 6.044 -6.822 1.00 58.31 79 PHE A N 1
ATOM 612 C CA . PHE A 1 79 ? 7.671 6.945 -6.664 1.00 58.31 79 PHE A CA 1
ATOM 613 C C . PHE A 1 79 ? 7.556 8.163 -7.587 1.00 58.31 79 PHE A C 1
ATOM 615 O O . PHE A 1 79 ? 7.867 9.288 -7.204 1.00 58.31 79 PHE A O 1
ATOM 622 N N . VAL A 1 80 ? 7.033 7.939 -8.789 1.00 49.66 80 VAL A N 1
ATOM 623 C CA . VAL A 1 80 ? 6.825 8.975 -9.790 1.00 49.66 80 VAL A CA 1
ATOM 624 C C . VAL A 1 80 ? 5.358 9.387 -9.719 1.00 49.66 80 VAL A C 1
ATOM 626 O O . VAL A 1 80 ? 4.470 8.644 -10.133 1.00 49.66 80 VAL A O 1
ATOM 629 N N . GLY A 1 81 ? 5.086 10.589 -9.210 1.00 48.44 81 GLY A N 1
ATOM 630 C CA . GLY A 1 81 ? 3.772 11.251 -9.284 1.00 48.44 81 GLY A CA 1
ATOM 631 C C . GLY A 1 81 ? 3.337 11.614 -10.715 1.00 48.44 81 GLY A C 1
ATOM 632 O O . GLY A 1 81 ? 2.611 12.583 -10.906 1.00 48.44 81 GLY A O 1
ATOM 633 N N . THR A 1 82 ? 3.813 10.864 -11.709 1.00 47.84 82 THR A N 1
ATOM 634 C CA . THR A 1 82 ? 3.702 11.118 -13.147 1.00 47.84 82 THR A CA 1
ATOM 635 C C . THR A 1 82 ? 4.011 9.836 -13.931 1.00 47.84 82 THR A C 1
ATOM 637 O O . THR A 1 82 ? 4.961 9.754 -14.697 1.00 47.84 82 THR A O 1
ATOM 640 N N . SER A 1 83 ? 3.215 8.786 -13.752 1.00 45.44 83 SER A N 1
ATOM 641 C CA . SER A 1 83 ? 2.952 7.881 -14.874 1.00 45.44 83 SER A CA 1
ATOM 642 C C . SER A 1 83 ? 1.611 7.188 -14.671 1.00 45.44 83 SER A C 1
ATOM 644 O O . SER A 1 83 ? 1.466 6.335 -13.798 1.00 45.44 83 SER A O 1
ATOM 646 N N . ARG A 1 84 ? 0.659 7.591 -15.525 1.00 44.06 84 ARG A N 1
ATOM 647 C CA . ARG A 1 84 ? -0.679 7.019 -15.763 1.00 44.06 84 ARG A CA 1
ATOM 648 C C . ARG A 1 84 ? -1.707 7.227 -14.639 1.00 44.06 84 ARG A C 1
ATOM 650 O O . ARG A 1 84 ? -2.137 6.274 -13.994 1.00 44.06 84 ARG A O 1
ATOM 657 N N . SER A 1 85 ? -2.130 8.483 -14.462 1.00 41.09 85 SER A N 1
ATOM 658 C CA . SER A 1 85 ? -3.554 8.778 -14.218 1.00 41.09 85 SER A CA 1
ATOM 659 C C . SER A 1 85 ? -4.365 8.511 -15.480 1.00 41.09 85 SER A C 1
ATOM 661 O O . SER A 1 85 ? -3.821 8.852 -16.557 1.00 41.09 85 SER A O 1
#

Sequence (85 aa):
MFLGSFSAANNKSVLKSNNATHVLTIANSLAPVYPNDFVYKVREVADREDTNLRQYLDECINFVDKAKRHGGGVLVHCFVGTSRS

Secondary structure (DSSP, 8-state):
-EE--HHHHT-HHHHHHTTEEEEEEESTT---S-TTTSEEEEE---S-TT--THHHHHHHHHHHHHHHHTT-EEEEEESSS-S--